Protein AF-A0A4P9VPB6-F1 (afdb_monomer_lite)

Secondary structure (DSSP, 8-state):
--HHHHHHHHHHHH--S-EEEEHHHHHHHHHTT-EEEE-TTS-HHHHHHHHHTT-HHHHHHHHHTTSEEEPPHHHHHHHHHTT-EEEEEEETTEEEEEE--GGGG-SS-------SS----TTTGGGTTT--

Sequence (132 aa):
MADSEHQTLLKAKLNLETSTIAWKDLQPFFAAGQVIAVNENLDLIDVAAQIAQDNKKQIEAWMTENKIAKVTDQQATNWYEQDSSLWAVVIRPWILVQEKNNHLRLKKYTVIHYTRLWPFSLSRYAQIMNRI

Foldseek 3Di:
DVVVVVVVVVVVVPQQPFDWDFLVVCVVCLVVQQEKEAEPVDDPVVVLVCVLVVVVVVVVVCVVVVRMGGQDPVNSVVSVVVRFIWGWGCDPPHIYTYGPPPCVVPVDDPPPPPDDDDDDDPPPVVVPVPPD

Structure (mmCIF, N/CA/C/O backbone):
data_AF-A0A4P9VPB6-F1
#
_entry.id   AF-A0A4P9VPB6-F1
#
loop_
_atom_site.group_PDB
_atom_site.id
_atom_site.type_symbol
_atom_site.label_atom_id
_atom_site.label_alt_id
_atom_site.label_comp_id
_atom_site.label_asym_id
_atom_site.label_entity_id
_atom_site.label_seq_id
_atom_site.pdbx_PDB_ins_code
_atom_site.Cartn_x
_atom_site.Cartn_y
_atom_site.Cartn_z
_atom_site.occupancy
_atom_site.B_iso_or_equiv
_atom_site.auth_seq_id
_atom_site.auth_comp_id
_atom_site.auth_asym_id
_atom_site.auth_atom_id
_atom_site.pdbx_PDB_model_num
ATOM 1 N N . MET A 1 1 ? 0.971 -35.199 7.368 1.00 52.56 1 MET A N 1
ATOM 2 C CA . MET A 1 1 ? 1.172 -33.812 7.851 1.00 52.56 1 MET A CA 1
ATOM 3 C C . MET A 1 1 ? 2.003 -32.940 6.905 1.00 52.56 1 MET A C 1
ATOM 5 O O . MET A 1 1 ? 1.864 -31.734 7.002 1.00 52.56 1 MET A O 1
ATOM 9 N N . ALA A 1 2 ? 2.796 -33.494 5.975 1.00 53.53 2 ALA A N 1
ATOM 10 C CA . ALA A 1 2 ? 3.620 -32.705 5.042 1.00 53.53 2 ALA A CA 1
ATOM 11 C C . ALA A 1 2 ? 2.858 -32.108 3.831 1.00 53.53 2 ALA A C 1
ATOM 13 O O . ALA A 1 2 ? 3.280 -31.095 3.279 1.00 53.53 2 ALA A O 1
ATOM 14 N N . ASP A 1 3 ? 1.709 -32.673 3.438 1.00 50.53 3 ASP A N 1
ATOM 15 C CA . ASP A 1 3 ? 0.950 -32.187 2.268 1.00 50.53 3 ASP A CA 1
ATOM 16 C C . ASP A 1 3 ? 0.276 -30.818 2.485 1.00 50.53 3 ASP A C 1
ATOM 18 O O . ASP A 1 3 ? 0.072 -30.060 1.533 1.00 50.53 3 ASP A O 1
ATOM 22 N N . SER A 1 4 ? -0.022 -30.453 3.737 1.00 54.59 4 SER A N 1
ATOM 23 C CA . SER A 1 4 ? -0.662 -29.180 4.099 1.00 54.59 4 SER A CA 1
ATOM 24 C C . SER A 1 4 ? 0.276 -27.980 3.919 1.00 54.59 4 SER A C 1
ATOM 26 O O . SER A 1 4 ? -0.155 -26.907 3.492 1.00 54.59 4 SER A O 1
ATOM 28 N N . GLU A 1 5 ? 1.568 -28.149 4.211 1.00 55.03 5 GLU A N 1
ATOM 29 C CA . GLU A 1 5 ? 2.571 -27.086 4.069 1.00 55.03 5 GLU A CA 1
ATOM 30 C C . GLU A 1 5 ? 2.838 -26.775 2.599 1.00 55.03 5 GLU A C 1
ATOM 32 O O . GLU A 1 5 ? 2.889 -25.607 2.223 1.00 55.03 5 GLU A O 1
ATOM 37 N N . HIS A 1 6 ? 2.904 -27.800 1.744 1.00 52.62 6 HIS A N 1
ATOM 38 C CA . HIS A 1 6 ? 3.116 -27.611 0.312 1.00 52.62 6 HIS A CA 1
ATOM 39 C C . HIS A 1 6 ? 1.890 -26.980 -0.368 1.00 52.62 6 HIS A C 1
ATOM 41 O O . HIS A 1 6 ? 2.049 -26.091 -1.202 1.00 52.62 6 HIS A O 1
ATOM 47 N N . GLN A 1 7 ? 0.665 -27.337 0.047 1.00 49.78 7 GLN A N 1
ATOM 48 C CA . GLN A 1 7 ? -0.558 -26.652 -0.402 1.00 49.78 7 GLN A CA 1
ATOM 49 C C . GLN A 1 7 ? -0.631 -25.194 0.077 1.00 49.78 7 GLN A C 1
ATOM 51 O O . GLN A 1 7 ? -1.108 -24.339 -0.667 1.00 49.78 7 GLN A O 1
ATOM 56 N N . THR A 1 8 ? -0.125 -24.883 1.274 1.00 53.62 8 THR A N 1
ATOM 57 C CA . THR A 1 8 ? -0.034 -23.501 1.785 1.00 53.62 8 THR A CA 1
ATOM 58 C C . THR A 1 8 ? 1.012 -22.696 1.013 1.00 53.62 8 THR A C 1
ATOM 60 O O . THR A 1 8 ? 0.756 -21.559 0.626 1.00 53.62 8 THR A O 1
ATOM 63 N N . LEU A 1 9 ? 2.153 -23.310 0.691 1.00 52.06 9 LEU A N 1
ATOM 64 C CA . LEU A 1 9 ? 3.207 -22.730 -0.144 1.00 52.06 9 LEU A CA 1
ATOM 65 C C . LEU A 1 9 ? 2.743 -22.483 -1.585 1.00 52.06 9 LEU A C 1
ATOM 67 O O . LEU A 1 9 ? 3.106 -21.467 -2.174 1.00 52.06 9 LEU A O 1
ATOM 71 N N . LEU A 1 10 ? 1.915 -23.374 -2.141 1.00 49.16 10 LEU A N 1
ATOM 72 C CA . LEU A 1 10 ? 1.339 -23.230 -3.479 1.00 49.16 10 LEU A CA 1
ATOM 73 C C . LEU A 1 10 ? 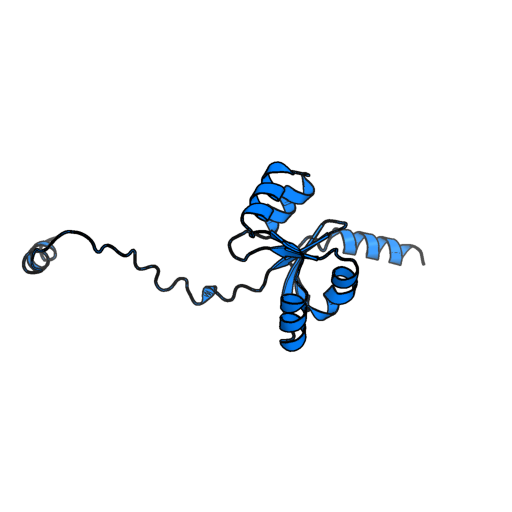0.214 -22.186 -3.510 1.00 49.16 10 LEU A C 1
ATOM 75 O O . LEU A 1 10 ? 0.183 -21.364 -4.421 1.00 49.16 10 LEU A O 1
ATOM 79 N N . LYS A 1 11 ? -0.646 -22.133 -2.482 1.00 46.88 11 LYS A N 1
ATOM 80 C CA . LYS A 1 11 ? -1.622 -21.041 -2.295 1.00 46.88 11 LYS A CA 1
ATOM 81 C C . LYS A 1 11 ? -0.926 -19.686 -2.121 1.00 46.88 11 LYS A C 1
ATOM 83 O O . LYS A 1 11 ? -1.335 -18.705 -2.732 1.00 46.88 11 LYS A O 1
ATOM 88 N N . ALA A 1 12 ? 0.196 -19.645 -1.403 1.00 48.47 12 ALA A N 1
ATOM 89 C CA . ALA A 1 12 ? 1.057 -18.465 -1.293 1.00 48.47 12 ALA A CA 1
ATOM 90 C C . ALA A 1 12 ? 1.793 -18.107 -2.602 1.00 48.47 12 ALA A C 1
ATOM 92 O O . ALA A 1 12 ? 2.336 -17.009 -2.715 1.00 48.47 12 ALA A O 1
ATOM 93 N N . LYS A 1 13 ? 1.834 -19.021 -3.582 1.00 43.03 13 LYS A N 1
ATOM 94 C CA . LYS A 1 13 ? 2.369 -18.798 -4.935 1.00 43.03 13 LYS A CA 1
ATOM 95 C C . LYS A 1 13 ? 1.288 -18.336 -5.926 1.00 43.03 13 LYS A C 1
ATOM 97 O O . LYS A 1 13 ? 1.640 -17.771 -6.953 1.00 43.03 13 LYS A O 1
ATOM 102 N N . LEU A 1 14 ? 0.008 -18.576 -5.616 1.00 42.94 14 LEU A N 1
ATOM 103 C CA . LEU A 1 14 ? -1.156 -18.312 -6.475 1.00 42.94 14 LEU A CA 1
ATOM 104 C C . LEU A 1 14 ? -1.933 -17.034 -6.116 1.00 42.94 14 LEU A C 1
ATOM 106 O O . LEU A 1 14 ? -2.620 -16.503 -6.977 1.00 42.94 14 LEU A O 1
ATOM 110 N N . ASN A 1 15 ? -1.768 -16.461 -4.919 1.00 50.00 15 ASN A N 1
ATOM 111 C CA . ASN A 1 15 ? -2.355 -15.152 -4.573 1.00 50.00 15 ASN A CA 1
ATOM 112 C C . ASN A 1 15 ? -1.557 -13.963 -5.161 1.00 50.00 15 ASN A C 1
ATOM 114 O O . ASN A 1 15 ? -1.336 -12.951 -4.500 1.00 50.00 15 ASN A O 1
ATOM 118 N N . LEU A 1 16 ? -1.105 -14.115 -6.408 1.00 47.59 16 LEU A N 1
ATOM 119 C CA . LEU A 1 16 ? -0.575 -13.054 -7.271 1.00 47.59 16 LEU A CA 1
ATOM 120 C C . LEU A 1 16 ? -1.674 -12.434 -8.148 1.00 47.59 16 LEU A C 1
ATOM 122 O O . LEU A 1 16 ? -1.385 -11.720 -9.103 1.00 47.59 16 LEU A O 1
ATOM 126 N N . GLU A 1 17 ? -2.936 -12.689 -7.824 1.00 49.69 17 GLU A N 1
ATOM 127 C CA . GLU A 1 17 ? -4.073 -12.047 -8.465 1.00 49.69 17 GLU A CA 1
ATOM 128 C C . GLU A 1 17 ? -4.537 -10.918 -7.551 1.00 49.69 17 GLU A C 1
ATOM 130 O O . GLU A 1 17 ? -4.826 -11.146 -6.377 1.00 49.69 17 GLU A O 1
ATOM 135 N N . THR A 1 18 ? -4.536 -9.694 -8.076 1.00 58.41 18 THR A N 1
ATOM 136 C CA . THR A 1 18 ? -5.075 -8.467 -7.475 1.00 58.41 18 THR A CA 1
ATOM 137 C C 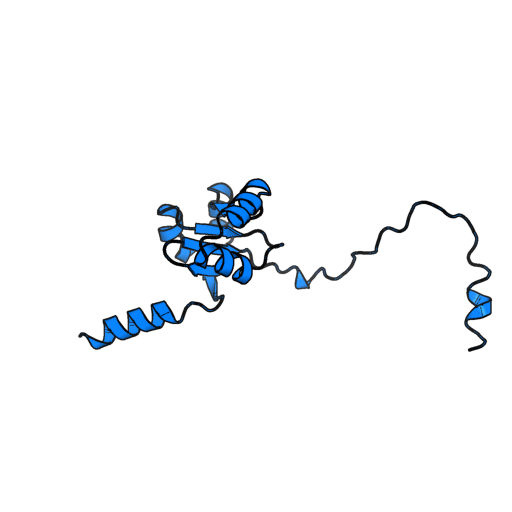. THR A 1 18 ? -6.370 -8.745 -6.718 1.00 58.41 18 THR A C 1
ATOM 139 O O . THR A 1 18 ? -7.461 -8.762 -7.283 1.00 58.41 18 THR A O 1
ATOM 142 N N . SER A 1 19 ? -6.249 -8.982 -5.416 1.00 69.81 19 SER A N 1
ATOM 143 C CA . SER A 1 19 ? -7.364 -9.395 -4.573 1.00 69.81 19 SER A CA 1
ATOM 144 C C . SER A 1 19 ? -7.760 -8.228 -3.689 1.00 69.81 19 SER A C 1
ATOM 146 O O . SER A 1 19 ? -6.909 -7.498 -3.178 1.00 69.81 19 SER A O 1
ATOM 148 N N . THR A 1 20 ? -9.063 -8.031 -3.502 1.00 79.88 20 THR A N 1
ATOM 149 C CA . THR A 1 20 ? -9.541 -7.122 -2.461 1.00 79.88 20 THR A CA 1
ATOM 150 C C . THR A 1 20 ? -9.311 -7.757 -1.097 1.00 79.88 20 THR A C 1
ATOM 152 O O . THR A 1 20 ? -9.728 -8.895 -0.887 1.00 79.88 20 THR A O 1
ATOM 155 N N . ILE A 1 21 ? -8.712 -7.021 -0.170 1.00 84.56 21 ILE A N 1
ATOM 156 C CA . ILE A 1 21 ? -8.498 -7.439 1.217 1.00 84.56 21 ILE A CA 1
ATOM 157 C C . ILE A 1 21 ? -9.004 -6.351 2.164 1.00 84.56 21 ILE A C 1
ATOM 159 O O . ILE A 1 21 ? -8.910 -5.157 1.863 1.00 84.56 21 ILE A O 1
ATOM 163 N N . ALA A 1 22 ? -9.574 -6.757 3.298 1.00 86.69 22 ALA A N 1
ATOM 164 C CA . ALA A 1 22 ? -9.967 -5.816 4.334 1.00 86.69 22 ALA A CA 1
ATOM 165 C C . ALA A 1 22 ? -8.714 -5.206 4.971 1.00 86.69 22 ALA A C 1
ATOM 167 O O . ALA A 1 22 ? -7.747 -5.910 5.262 1.00 86.69 22 ALA A O 1
ATOM 168 N N . TRP A 1 23 ? -8.736 -3.900 5.242 1.00 89.69 23 TRP A N 1
ATOM 169 C CA . TRP A 1 23 ? -7.611 -3.225 5.893 1.00 89.69 23 TRP A CA 1
ATOM 170 C C . TRP A 1 23 ? -7.225 -3.868 7.237 1.00 89.69 23 TRP A C 1
ATOM 172 O O . TRP A 1 23 ? -6.048 -3.943 7.583 1.00 89.69 23 TRP A O 1
ATOM 182 N N . LYS A 1 24 ? -8.205 -4.407 7.970 1.00 87.38 24 LYS A N 1
ATOM 183 C CA . LYS A 1 24 ? -7.989 -5.111 9.244 1.00 87.38 24 LYS A CA 1
ATOM 184 C C . LYS A 1 24 ? -7.031 -6.300 9.118 1.00 87.38 24 LYS A C 1
ATOM 186 O O . LYS A 1 24 ? -6.178 -6.481 9.981 1.00 87.38 24 LYS A O 1
ATOM 191 N N . ASP A 1 25 ? -7.096 -7.047 8.018 1.00 85.81 25 ASP A N 1
ATOM 192 C CA . ASP A 1 25 ? -6.220 -8.203 7.785 1.00 85.81 25 ASP A CA 1
ATOM 193 C C . ASP A 1 25 ? -4.781 -7.784 7.431 1.00 85.81 25 ASP A C 1
ATOM 195 O O . ASP A 1 25 ? -3.842 -8.575 7.541 1.00 85.81 25 ASP A O 1
ATOM 199 N N . LEU A 1 26 ? -4.588 -6.521 7.034 1.00 87.81 26 LEU A N 1
ATOM 200 C CA . LEU A 1 26 ? -3.287 -5.952 6.694 1.00 87.81 26 LEU A CA 1
ATOM 201 C C . LEU A 1 26 ? -2.539 -5.363 7.899 1.00 87.81 26 LEU A C 1
ATOM 203 O O . LEU A 1 26 ? -1.348 -5.066 7.779 1.00 87.81 26 LEU A O 1
ATOM 207 N N . GLN A 1 27 ? -3.181 -5.228 9.064 1.00 87.12 27 GLN A N 1
ATOM 208 C CA . GLN A 1 27 ? -2.576 -4.620 10.257 1.00 87.12 27 GLN A CA 1
ATOM 209 C C . GLN A 1 27 ? -1.236 -5.245 10.691 1.00 87.12 27 GLN A C 1
ATOM 211 O O . GLN A 1 27 ? -0.321 -4.478 10.997 1.00 87.12 27 GLN A O 1
ATOM 216 N N . PRO A 1 28 ? -1.044 -6.582 10.684 1.00 86.50 28 PRO A N 1
ATOM 217 C CA . PRO A 1 28 ? 0.244 -7.176 11.052 1.00 86.50 28 PRO A CA 1
ATOM 218 C C . PRO A 1 28 ? 1.378 -6.751 10.110 1.00 86.50 28 PRO A C 1
ATOM 220 O O . PRO A 1 28 ? 2.492 -6.470 10.548 1.00 86.50 28 PRO A O 1
ATOM 223 N N . PHE A 1 29 ? 1.083 -6.650 8.813 1.00 87.56 29 PHE A N 1
ATOM 224 C CA . PHE A 1 29 ? 2.045 -6.223 7.798 1.00 87.56 29 PHE A CA 1
ATOM 225 C C . PHE A 1 29 ? 2.314 -4.721 7.880 1.00 87.56 29 PHE A C 1
ATOM 227 O O . PHE A 1 29 ? 3.446 -4.278 7.678 1.00 87.56 29 PHE A O 1
ATOM 234 N N . PHE A 1 30 ? 1.288 -3.930 8.205 1.00 87.62 30 PHE A N 1
ATOM 235 C CA . PHE A 1 30 ? 1.434 -2.500 8.449 1.00 87.62 30 PHE A CA 1
ATOM 236 C C . PHE A 1 30 ? 2.337 -2.240 9.661 1.00 87.62 30 PHE A C 1
ATOM 238 O O . PHE A 1 30 ? 3.282 -1.464 9.549 1.00 87.62 30 PHE A O 1
ATOM 245 N N . ALA A 1 31 ? 2.136 -2.962 10.768 1.00 87.81 31 ALA A N 1
ATOM 246 C CA . ALA A 1 31 ? 2.993 -2.883 11.952 1.00 87.81 31 ALA A CA 1
ATOM 247 C C . ALA A 1 31 ? 4.449 -3.296 11.660 1.00 87.81 31 ALA A C 1
ATOM 249 O O . ALA A 1 31 ? 5.381 -2.736 12.233 1.00 87.81 31 ALA A O 1
ATOM 250 N N . ALA A 1 32 ? 4.659 -4.230 10.726 1.00 86.88 32 ALA A N 1
ATOM 251 C CA . ALA A 1 32 ? 5.984 -4.602 10.227 1.00 86.88 32 ALA A CA 1
ATOM 252 C C . ALA A 1 32 ? 6.588 -3.575 9.243 1.00 86.88 32 ALA A C 1
ATOM 254 O O . ALA A 1 32 ? 7.711 -3.754 8.772 1.00 86.88 32 ALA A O 1
ATOM 255 N N . GLY A 1 33 ? 5.853 -2.512 8.900 1.00 88.69 33 GLY A N 1
ATOM 256 C CA . GLY A 1 33 ? 6.269 -1.490 7.945 1.00 88.69 33 GLY A CA 1
ATOM 257 C C . GLY A 1 33 ? 6.343 -1.989 6.503 1.00 88.69 33 GLY A C 1
ATOM 258 O O . GLY A 1 33 ? 7.059 -1.383 5.714 1.00 88.69 33 GLY A O 1
ATOM 259 N N . GLN A 1 34 ? 5.642 -3.080 6.170 1.00 89.62 34 GLN A N 1
ATOM 260 C CA . GLN A 1 34 ? 5.705 -3.781 4.879 1.00 89.62 34 GLN A CA 1
ATOM 261 C C . GLN A 1 34 ? 4.612 -3.355 3.889 1.00 89.62 34 GLN A C 1
ATOM 263 O O . GLN A 1 34 ? 4.548 -3.890 2.782 1.00 89.62 34 GLN A O 1
ATOM 268 N N . VAL A 1 35 ? 3.751 -2.405 4.259 1.00 91.12 35 VAL A N 1
ATOM 269 C CA . VAL A 1 35 ? 2.618 -1.975 3.427 1.00 91.12 35 VAL A CA 1
ATOM 270 C C . VAL A 1 35 ? 2.923 -0.647 2.740 1.00 91.12 35 VAL A C 1
ATOM 272 O O . VAL A 1 35 ? 3.261 0.347 3.388 1.00 91.12 35 VAL A O 1
ATOM 275 N N . ILE A 1 36 ? 2.783 -0.632 1.418 1.00 91.94 36 ILE A N 1
ATOM 276 C CA . ILE A 1 36 ? 3.017 0.530 0.559 1.00 91.94 36 ILE A CA 1
ATOM 277 C C . ILE A 1 36 ? 1.692 0.919 -0.091 1.00 91.94 36 ILE A C 1
ATOM 279 O O . ILE A 1 36 ? 1.073 0.109 -0.776 1.00 91.94 36 ILE A O 1
ATOM 283 N N . ALA A 1 37 ? 1.277 2.165 0.102 1.00 92.44 37 ALA A N 1
ATOM 284 C CA . ALA A 1 37 ? 0.156 2.758 -0.604 1.00 92.44 37 ALA A CA 1
ATOM 285 C C . ALA A 1 37 ? 0.586 3.186 -2.012 1.00 92.44 37 ALA A C 1
ATOM 287 O O . ALA A 1 37 ? 1.572 3.910 -2.188 1.00 92.44 37 ALA A O 1
ATOM 288 N N . VAL A 1 38 ? -0.185 2.764 -3.007 1.00 91.31 38 VAL A N 1
ATOM 289 C CA . VAL A 1 38 ? -0.059 3.177 -4.401 1.00 91.31 38 VAL A CA 1
ATOM 290 C C . VAL A 1 38 ? -1.190 4.145 -4.721 1.00 91.31 38 VAL A C 1
ATOM 292 O O . VAL A 1 38 ? -2.354 3.903 -4.400 1.00 91.31 38 VAL A O 1
ATOM 295 N N . ASN A 1 39 ? -0.835 5.273 -5.330 1.00 89.56 39 ASN A N 1
ATOM 296 C CA . ASN A 1 39 ? -1.790 6.281 -5.756 1.00 89.56 39 ASN A CA 1
ATOM 297 C C . ASN A 1 39 ? -2.732 5.715 -6.823 1.00 89.56 39 ASN A C 1
ATOM 299 O O . ASN A 1 39 ? -2.319 4.951 -7.691 1.00 89.56 39 ASN A O 1
ATOM 303 N N . GLU A 1 40 ? -3.986 6.160 -6.804 1.00 86.00 40 GLU A N 1
ATOM 304 C CA . GLU A 1 40 ? -5.010 5.670 -7.722 1.00 86.00 40 GLU A CA 1
ATOM 305 C C . GLU A 1 40 ? -4.713 5.887 -9.216 1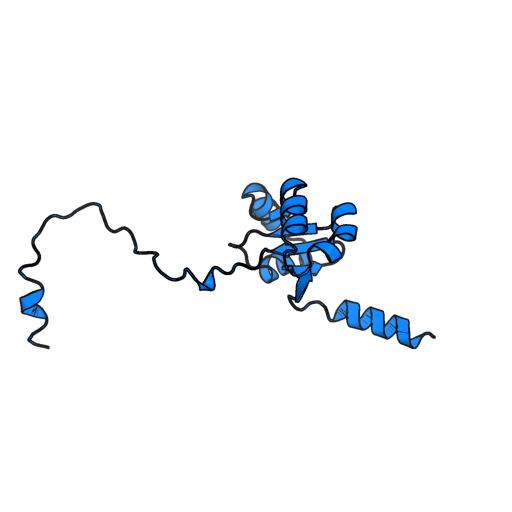.00 86.00 40 GLU A C 1
ATOM 307 O O . GLU A 1 40 ? -5.268 5.189 -10.061 1.00 86.00 40 GLU A O 1
ATOM 312 N N . ASN A 1 41 ? -3.847 6.853 -9.538 1.00 85.44 41 ASN A N 1
ATOM 313 C CA . ASN A 1 41 ? -3.449 7.179 -10.905 1.00 85.44 41 ASN A CA 1
ATOM 314 C C . ASN A 1 41 ? -2.380 6.228 -11.465 1.00 85.44 41 ASN A C 1
ATOM 316 O O . ASN A 1 41 ? -1.988 6.373 -12.623 1.00 85.44 41 ASN A O 1
ATOM 320 N N . LEU A 1 42 ? -1.869 5.305 -10.648 1.00 85.50 42 LEU A N 1
ATOM 321 C CA . LEU A 1 42 ? -0.961 4.250 -11.072 1.00 85.50 42 LEU A CA 1
ATOM 322 C C . LEU A 1 42 ? -1.682 2.904 -11.114 1.00 85.50 42 LEU A C 1
ATOM 324 O O . LEU A 1 42 ? -2.577 2.624 -10.315 1.00 85.50 42 LEU A O 1
ATOM 328 N N . ASP A 1 43 ? -1.254 2.067 -12.054 1.00 86.12 43 ASP A N 1
ATOM 329 C CA . ASP A 1 43 ? -1.679 0.678 -12.110 1.00 86.12 43 ASP A CA 1
ATOM 330 C C . ASP A 1 43 ? -0.887 -0.142 -11.079 1.00 86.12 43 ASP A C 1
ATOM 332 O O . ASP A 1 43 ? 0.349 -0.145 -11.068 1.00 86.12 43 ASP A O 1
ATOM 336 N N . LEU A 1 44 ? -1.611 -0.830 -10.193 1.00 84.19 44 LEU A N 1
ATOM 337 C CA . LEU A 1 44 ? -1.037 -1.650 -9.129 1.00 84.19 44 LEU A CA 1
ATOM 338 C C . LEU A 1 44 ? -0.125 -2.758 -9.673 1.00 84.19 44 LEU A C 1
ATOM 340 O O . LEU A 1 44 ? 0.889 -3.074 -9.051 1.00 84.19 44 LEU A O 1
ATOM 344 N N . ILE A 1 45 ? -0.469 -3.336 -10.828 1.00 83.56 45 ILE A N 1
ATOM 345 C CA . ILE A 1 45 ? 0.300 -4.393 -11.491 1.00 83.56 45 ILE A CA 1
ATOM 346 C C . ILE A 1 45 ? 1.579 -3.824 -12.101 1.00 83.56 45 ILE A C 1
ATOM 348 O O . ILE A 1 45 ? 2.638 -4.439 -11.971 1.00 83.56 45 ILE A O 1
ATOM 352 N N . ASP A 1 46 ? 1.519 -2.641 -12.714 1.00 86.12 46 ASP A N 1
ATOM 353 C CA . ASP A 1 46 ? 2.712 -2.002 -13.279 1.00 86.12 46 ASP A CA 1
ATOM 354 C C . ASP A 1 46 ? 3.713 -1.650 -12.180 1.00 86.12 46 ASP A C 1
ATOM 356 O O . ASP A 1 46 ? 4.904 -1.956 -12.292 1.00 86.12 46 ASP A O 1
ATOM 360 N N . VAL A 1 47 ? 3.237 -1.064 -11.078 1.00 88.00 47 VAL A N 1
ATOM 361 C CA . VAL A 1 47 ? 4.083 -0.785 -9.910 1.00 88.00 47 VAL A CA 1
ATOM 362 C C . VAL A 1 47 ? 4.661 -2.084 -9.357 1.00 88.00 47 VAL A C 1
ATOM 364 O O . VAL A 1 47 ? 5.860 -2.154 -9.074 1.00 88.00 47 VAL A O 1
ATOM 367 N N . ALA A 1 48 ? 3.843 -3.135 -9.271 1.00 86.12 48 ALA A N 1
ATOM 368 C CA . ALA A 1 48 ? 4.291 -4.439 -8.819 1.00 86.12 48 ALA A CA 1
ATOM 369 C C . ALA A 1 48 ? 5.417 -5.013 -9.687 1.00 86.12 48 ALA A C 1
ATOM 371 O O . ALA A 1 48 ? 6.438 -5.471 -9.170 1.00 86.12 48 ALA A O 1
ATOM 372 N N . ALA A 1 49 ? 5.263 -4.940 -11.007 1.00 86.06 49 ALA A N 1
ATOM 373 C CA . ALA A 1 49 ? 6.250 -5.420 -11.959 1.00 86.06 49 ALA A CA 1
ATOM 374 C C . ALA A 1 49 ? 7.575 -4.652 -11.847 1.00 86.06 49 ALA A C 1
ATOM 376 O O . ALA A 1 49 ? 8.637 -5.272 -11.900 1.00 86.06 49 ALA A O 1
ATOM 377 N N . GLN A 1 50 ? 7.532 -3.328 -11.662 1.00 88.00 50 GLN A N 1
ATOM 378 C CA . GLN A 1 50 ? 8.741 -2.510 -11.503 1.00 88.00 50 GLN A CA 1
ATOM 379 C C . GLN A 1 50 ? 9.469 -2.785 -10.181 1.00 88.00 50 GLN A C 1
ATOM 381 O O . GLN A 1 50 ? 10.699 -2.826 -10.163 1.00 88.00 50 GLN A O 1
ATOM 386 N N . ILE A 1 51 ? 8.731 -3.023 -9.090 1.00 85.12 51 ILE A N 1
ATOM 387 C CA . ILE A 1 51 ? 9.313 -3.425 -7.800 1.00 85.12 51 ILE A CA 1
ATOM 388 C C . ILE A 1 51 ? 9.932 -4.820 -7.894 1.00 85.12 51 ILE A C 1
ATOM 390 O O . ILE A 1 51 ? 11.056 -5.021 -7.440 1.00 85.12 51 ILE A O 1
ATOM 394 N N . ALA A 1 52 ? 9.248 -5.773 -8.531 1.00 83.50 52 ALA A N 1
ATOM 395 C CA . ALA A 1 52 ? 9.769 -7.124 -8.733 1.00 83.50 52 ALA A CA 1
ATOM 396 C C . ALA A 1 52 ? 11.046 -7.153 -9.597 1.00 83.50 52 ALA A C 1
ATOM 398 O O . ALA A 1 52 ? 11.879 -8.040 -9.430 1.00 83.50 52 ALA A O 1
ATOM 399 N N . GLN A 1 53 ? 11.209 -6.180 -10.498 1.00 86.06 53 GLN A N 1
ATOM 400 C CA . GLN A 1 53 ? 12.399 -6.005 -11.337 1.00 86.06 53 GLN A CA 1
ATOM 401 C C . GLN A 1 53 ? 13.516 -5.179 -10.670 1.00 86.06 53 GLN A C 1
ATOM 403 O O . GLN A 1 53 ? 14.538 -4.939 -11.307 1.00 86.06 53 GLN A O 1
ATOM 408 N N . ASP A 1 54 ? 13.341 -4.730 -9.419 1.00 84.38 54 ASP A N 1
ATOM 409 C CA . ASP A 1 54 ? 14.267 -3.831 -8.707 1.00 84.38 54 ASP A CA 1
ATOM 410 C C . ASP A 1 54 ? 14.611 -2.558 -9.514 1.00 84.38 54 ASP A C 1
ATOM 412 O O . ASP A 1 54 ? 15.747 -2.074 -9.523 1.00 84.38 54 ASP A O 1
ATOM 416 N N . ASN A 1 55 ? 13.629 -1.989 -10.230 1.00 88.94 55 ASN A N 1
ATOM 417 C CA . ASN A 1 55 ? 13.829 -0.763 -11.005 1.00 88.94 55 ASN A CA 1
ATOM 418 C C . ASN A 1 55 ? 13.844 0.479 -10.099 1.00 88.94 55 ASN A C 1
ATOM 420 O O . ASN A 1 55 ? 12.903 1.276 -10.063 1.00 88.94 55 ASN A O 1
ATOM 424 N N . LYS A 1 56 ? 14.952 0.659 -9.374 1.00 88.06 56 LYS A N 1
ATOM 425 C CA . LYS A 1 56 ? 15.132 1.729 -8.381 1.00 88.06 56 LYS A CA 1
ATOM 426 C C . LYS A 1 56 ? 14.873 3.121 -8.938 1.00 88.06 56 LYS A C 1
ATOM 428 O O . LYS A 1 56 ? 14.224 3.912 -8.270 1.00 88.06 56 LYS A O 1
ATOM 433 N N . LYS A 1 57 ? 15.290 3.398 -10.178 1.00 90.94 57 LYS A N 1
ATOM 434 C CA . LYS A 1 57 ? 15.081 4.710 -10.815 1.00 90.94 57 LYS A CA 1
ATOM 435 C C . LYS A 1 57 ? 13.600 5.072 -10.902 1.00 90.94 57 LYS A C 1
ATOM 437 O O . LYS A 1 57 ? 13.218 6.189 -10.570 1.00 90.94 57 LYS A O 1
ATOM 442 N N . GLN A 1 58 ? 12.772 4.124 -11.337 1.00 89.38 58 GLN A N 1
ATOM 443 C CA . GLN A 1 58 ? 11.335 4.347 -11.474 1.00 89.38 58 GLN A CA 1
ATOM 444 C C . GLN A 1 58 ? 10.647 4.436 -10.107 1.00 89.38 58 GLN A C 1
ATOM 446 O O . GLN A 1 58 ? 9.784 5.287 -9.900 1.00 89.38 58 GLN A O 1
ATOM 451 N N . ILE A 1 59 ? 11.065 3.595 -9.158 1.00 88.00 59 ILE A N 1
ATOM 452 C CA . ILE A 1 59 ? 10.546 3.593 -7.785 1.00 88.00 59 ILE A CA 1
ATOM 453 C C . ILE A 1 59 ? 10.869 4.927 -7.090 1.00 88.00 59 ILE A C 1
ATOM 455 O O . ILE A 1 59 ? 9.988 5.537 -6.493 1.00 88.00 59 ILE A O 1
ATOM 459 N N . GLU A 1 60 ? 12.100 5.428 -7.214 1.00 89.69 60 GLU A N 1
ATOM 460 C CA . GLU A 1 60 ? 12.528 6.726 -6.674 1.00 89.69 60 GLU A CA 1
ATOM 461 C C . GLU A 1 60 ? 11.764 7.898 -7.296 1.00 89.69 60 GLU A C 1
ATOM 463 O O . GLU A 1 60 ? 11.345 8.806 -6.572 1.00 89.69 60 GLU A O 1
ATOM 468 N N . ALA A 1 61 ? 11.524 7.864 -8.610 1.00 92.44 61 ALA A N 1
ATOM 469 C CA . ALA A 1 61 ? 10.704 8.866 -9.283 1.00 92.44 61 ALA A CA 1
ATOM 470 C C . ALA A 1 61 ? 9.278 8.884 -8.711 1.00 92.44 61 ALA A C 1
ATOM 472 O O . ALA A 1 61 ? 8.780 9.936 -8.313 1.00 92.44 61 ALA A O 1
ATOM 473 N N . TRP A 1 62 ? 8.643 7.718 -8.565 1.00 92.56 62 TRP A N 1
ATOM 474 C CA . TRP A 1 62 ? 7.302 7.627 -7.987 1.00 92.56 62 TRP A CA 1
ATOM 475 C C . TRP A 1 62 ? 7.236 8.029 -6.514 1.00 92.56 62 TRP A C 1
ATOM 477 O O . TRP A 1 62 ? 6.241 8.628 -6.109 1.00 92.56 62 TRP A O 1
ATOM 487 N N . MET A 1 63 ? 8.270 7.748 -5.720 1.00 89.50 63 MET A N 1
ATOM 488 C CA . MET A 1 63 ? 8.351 8.238 -4.340 1.00 89.50 63 MET A CA 1
ATOM 489 C C . MET A 1 63 ? 8.473 9.765 -4.297 1.00 89.50 63 MET A C 1
ATOM 491 O O . MET A 1 63 ? 7.771 10.414 -3.527 1.00 89.50 63 MET A O 1
ATOM 495 N N . THR A 1 64 ? 9.307 10.351 -5.161 1.00 90.12 64 THR A N 1
ATOM 496 C CA . THR A 1 64 ? 9.497 11.811 -5.248 1.00 90.12 64 THR A CA 1
ATOM 497 C C . THR A 1 64 ? 8.222 12.523 -5.706 1.00 90.12 64 THR A C 1
ATOM 499 O O . THR A 1 64 ? 7.883 13.597 -5.216 1.00 90.12 64 THR A O 1
ATOM 502 N N . GLU A 1 65 ? 7.475 11.899 -6.615 1.00 90.75 65 GLU A N 1
ATOM 503 C CA . GLU A 1 65 ? 6.179 12.380 -7.098 1.00 90.75 65 GLU A CA 1
ATOM 504 C C . GLU A 1 65 ? 5.019 12.096 -6.123 1.00 90.75 65 GLU A C 1
ATOM 506 O O . GLU A 1 65 ? 3.875 12.421 -6.436 1.00 90.75 65 GLU A O 1
ATOM 511 N N . ASN A 1 66 ? 5.279 11.495 -4.953 1.00 88.50 66 ASN A N 1
ATOM 512 C CA . ASN A 1 66 ? 4.266 11.048 -3.984 1.00 88.50 66 ASN A CA 1
ATOM 513 C C . ASN A 1 66 ? 3.207 10.099 -4.583 1.00 88.50 66 ASN A C 1
ATOM 515 O O . ASN A 1 66 ? 2.065 10.037 -4.122 1.00 88.50 66 ASN A O 1
ATOM 519 N N . LYS A 1 67 ? 3.573 9.350 -5.627 1.00 88.81 67 LYS A N 1
ATOM 520 C CA . LYS A 1 67 ? 2.704 8.356 -6.268 1.00 88.81 67 LYS A CA 1
ATOM 521 C C . LYS A 1 67 ? 2.755 6.995 -5.585 1.00 88.81 67 LYS A C 1
ATOM 523 O O . LYS A 1 67 ? 1.786 6.248 -5.661 1.00 88.81 67 LYS A O 1
ATOM 528 N N . ILE A 1 68 ? 3.862 6.674 -4.925 1.00 91.25 68 ILE A N 1
ATOM 529 C CA . ILE A 1 68 ? 3.960 5.529 -4.019 1.00 91.25 68 ILE A CA 1
ATOM 530 C C . ILE A 1 68 ? 4.566 6.010 -2.707 1.00 91.25 68 ILE A C 1
ATOM 532 O O . ILE A 1 68 ? 5.524 6.782 -2.705 1.00 91.25 68 ILE A O 1
ATOM 536 N N . ALA A 1 69 ? 4.009 5.570 -1.588 1.00 90.88 69 ALA A N 1
ATOM 537 C CA . ALA A 1 69 ? 4.500 5.930 -0.267 1.00 90.88 69 ALA A CA 1
ATOM 538 C C . ALA A 1 69 ? 4.175 4.826 0.736 1.00 90.88 69 ALA A C 1
ATOM 540 O O . ALA A 1 69 ? 3.292 4.000 0.512 1.00 90.88 69 ALA A O 1
ATOM 541 N N . LYS A 1 70 ? 4.867 4.812 1.875 1.00 90.38 70 LYS A N 1
ATOM 542 C CA . LYS A 1 70 ? 4.419 3.992 3.005 1.00 90.38 70 LYS A CA 1
ATOM 543 C C . LYS A 1 70 ? 3.061 4.497 3.483 1.00 90.38 70 LYS A C 1
ATOM 545 O O . LYS A 1 70 ? 2.812 5.702 3.459 1.00 90.38 70 LYS A O 1
ATOM 550 N N . VAL A 1 71 ? 2.208 3.579 3.927 1.00 89.81 71 VAL A N 1
ATOM 551 C CA . VAL A 1 71 ? 0.938 3.961 4.552 1.00 89.81 71 VAL A CA 1
ATOM 552 C C . VAL A 1 71 ? 1.239 4.815 5.782 1.00 89.81 71 VAL A C 1
ATOM 554 O O . VAL A 1 71 ? 2.083 4.456 6.600 1.00 89.81 71 VAL A O 1
ATOM 557 N N . THR A 1 72 ? 0.576 5.960 5.892 1.00 88.94 72 THR A N 1
ATOM 558 C CA . THR A 1 72 ? 0.697 6.843 7.060 1.00 88.94 72 THR A CA 1
ATOM 559 C C . THR A 1 72 ? -0.247 6.398 8.175 1.00 88.94 72 THR A C 1
ATOM 561 O O . THR A 1 72 ? -1.297 5.818 7.899 1.00 88.94 72 THR A O 1
ATOM 564 N N . ASP A 1 73 ? 0.065 6.732 9.430 1.00 88.50 73 ASP A N 1
ATOM 565 C CA . ASP A 1 73 ? -0.811 6.422 10.574 1.00 88.50 73 ASP A CA 1
ATOM 566 C C . ASP A 1 73 ? -2.220 7.010 10.405 1.00 88.50 73 ASP A C 1
ATOM 568 O O . ASP A 1 73 ? -3.216 6.381 10.766 1.00 88.50 73 ASP A O 1
ATOM 572 N N . GLN A 1 74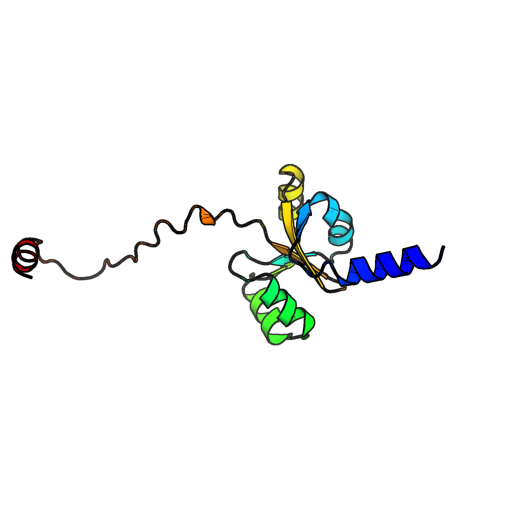 ? -2.322 8.191 9.785 1.00 89.31 74 GLN A N 1
ATOM 573 C CA . GLN A 1 74 ? -3.608 8.816 9.489 1.00 89.31 74 GLN A CA 1
ATOM 574 C C . GLN A 1 74 ? -4.410 8.008 8.461 1.00 89.31 74 GLN A C 1
ATOM 576 O O . GLN A 1 74 ? -5.596 7.766 8.671 1.00 89.31 74 GLN A O 1
ATOM 581 N N . GLN A 1 75 ? -3.784 7.565 7.364 1.00 87.62 75 GLN A N 1
ATOM 582 C CA . GLN A 1 75 ? -4.451 6.715 6.369 1.00 87.62 75 GLN A CA 1
ATOM 583 C C . GLN A 1 75 ? -4.861 5.370 6.973 1.00 87.62 75 GLN A C 1
ATOM 585 O O . GLN A 1 75 ? -5.992 4.932 6.781 1.00 87.62 75 GLN A O 1
ATOM 590 N N . ALA A 1 76 ? -3.973 4.757 7.757 1.00 88.38 76 ALA A N 1
ATOM 591 C CA . ALA A 1 76 ? -4.243 3.514 8.465 1.00 88.38 76 ALA A CA 1
ATOM 592 C C . ALA A 1 76 ? -5.445 3.633 9.414 1.00 88.38 76 ALA A C 1
ATOM 594 O O . ALA A 1 76 ? -6.295 2.743 9.448 1.00 88.38 76 ALA A O 1
ATOM 595 N N . THR A 1 77 ? -5.532 4.736 10.160 1.00 88.31 77 THR A N 1
ATOM 596 C CA . THR A 1 77 ? -6.656 5.013 11.064 1.00 88.31 77 THR A CA 1
ATOM 597 C C . THR A 1 77 ? -7.949 5.194 10.276 1.00 88.31 77 THR A C 1
ATOM 599 O O . THR A 1 77 ? -8.938 4.526 10.569 1.00 88.31 77 THR A O 1
ATOM 602 N N . ASN A 1 78 ? -7.925 6.004 9.214 1.00 89.81 78 ASN A N 1
ATOM 603 C CA . ASN A 1 78 ? -9.100 6.243 8.376 1.00 89.81 78 ASN A CA 1
ATOM 604 C C . ASN A 1 78 ? -9.650 4.936 7.779 1.00 89.81 78 ASN A C 1
ATOM 606 O O . ASN A 1 78 ? -10.849 4.677 7.853 1.00 89.81 78 ASN A O 1
ATOM 610 N N . TRP A 1 79 ? -8.784 4.083 7.224 1.00 90.00 79 TRP A N 1
ATOM 611 C CA . TRP A 1 79 ? -9.196 2.795 6.656 1.00 90.00 79 TRP A CA 1
ATOM 612 C C . TRP A 1 79 ? -9.711 1.812 7.701 1.00 90.00 79 TRP A C 1
ATOM 614 O O . TRP A 1 79 ? -10.579 0.994 7.399 1.00 90.00 79 TRP A O 1
ATOM 624 N N . TYR A 1 80 ? -9.196 1.890 8.927 1.00 88.50 80 TYR A N 1
ATOM 625 C CA . TYR A 1 80 ? -9.664 1.068 10.033 1.00 88.50 80 TYR A CA 1
ATOM 626 C C . TYR A 1 80 ? -11.063 1.480 10.498 1.00 88.50 80 TYR A C 1
ATOM 628 O O . TYR A 1 80 ? -11.935 0.623 10.634 1.00 88.50 80 TYR A O 1
ATOM 636 N N . GLU A 1 81 ? -11.296 2.780 10.687 1.00 89.50 81 GLU A N 1
ATOM 637 C CA . GLU A 1 81 ? -12.598 3.322 11.096 1.00 89.50 81 GLU A CA 1
ATOM 638 C C . GLU A 1 81 ? -13.686 3.094 10.040 1.00 89.50 81 GLU A C 1
ATOM 640 O O . GLU A 1 81 ? -14.842 2.848 10.380 1.00 89.50 81 GLU A O 1
ATOM 645 N N . GLN A 1 82 ? -13.315 3.140 8.759 1.00 88.44 82 GLN A N 1
ATOM 646 C CA . GLN A 1 82 ? -14.231 2.957 7.630 1.00 88.44 82 GLN A CA 1
ATOM 647 C C . GLN A 1 82 ? -14.459 1.490 7.238 1.00 88.44 82 GLN A C 1
ATOM 649 O O . GLN A 1 82 ? -15.260 1.225 6.343 1.00 88.44 82 GLN A O 1
ATOM 654 N N . ASP A 1 83 ? -13.764 0.546 7.880 1.00 84.81 83 ASP A N 1
ATOM 655 C CA . ASP A 1 83 ? -13.744 -0.871 7.495 1.00 84.81 83 ASP A CA 1
ATOM 656 C C . ASP A 1 83 ? -13.441 -1.074 5.995 1.00 84.81 83 ASP A C 1
ATOM 658 O O . ASP A 1 83 ? -14.088 -1.845 5.280 1.00 84.81 83 ASP A O 1
ATOM 662 N N . SER A 1 84 ? -12.467 -0.308 5.494 1.00 86.81 84 SER A N 1
ATOM 663 C CA . SER A 1 84 ? -12.193 -0.196 4.065 1.00 86.81 84 SER A CA 1
ATOM 664 C C . SER A 1 84 ? -11.617 -1.487 3.484 1.00 86.81 84 SER A C 1
ATOM 666 O O . SER A 1 84 ? -10.710 -2.111 4.040 1.00 86.81 84 SER A O 1
ATOM 668 N N . SER A 1 85 ? -12.118 -1.860 2.305 1.00 88.00 85 SER A N 1
ATOM 669 C CA . SER A 1 85 ? -11.548 -2.923 1.473 1.00 88.00 85 SER A CA 1
ATOM 670 C C . SER A 1 85 ? -10.666 -2.317 0.385 1.00 88.00 85 SER A C 1
ATOM 672 O O . SER A 1 85 ? -11.128 -1.495 -0.410 1.00 88.00 85 SER A O 1
ATOM 674 N N . LEU A 1 86 ? -9.407 -2.743 0.334 1.00 89.19 86 LEU A N 1
ATOM 675 C CA . LEU A 1 86 ? -8.389 -2.227 -0.581 1.00 89.19 86 LEU A CA 1
ATOM 676 C C . LEU A 1 86 ? -8.021 -3.288 -1.613 1.00 89.19 86 LEU A C 1
ATOM 678 O O . LEU A 1 86 ? -8.080 -4.482 -1.325 1.00 89.19 86 LEU A O 1
ATOM 682 N N . TRP A 1 87 ? -7.608 -2.869 -2.805 1.00 90.12 87 TRP A N 1
ATOM 683 C CA . TRP A 1 87 ? -6.878 -3.757 -3.706 1.00 90.12 87 TRP A CA 1
ATOM 684 C C . TRP A 1 87 ? -5.483 -3.984 -3.160 1.00 90.12 87 TRP A C 1
ATOM 686 O O . TRP A 1 87 ? -4.825 -3.023 -2.771 1.00 90.12 87 TRP A O 1
ATOM 696 N N . ALA A 1 88 ? -5.040 -5.239 -3.142 1.00 88.62 88 ALA A N 1
ATOM 697 C CA . ALA A 1 88 ? -3.707 -5.592 -2.694 1.00 88.62 88 ALA A CA 1
ATOM 698 C C . ALA A 1 88 ? -2.988 -6.512 -3.681 1.00 88.62 88 ALA A C 1
ATOM 700 O O . ALA A 1 88 ? -3.587 -7.406 -4.285 1.00 88.62 88 ALA A O 1
ATOM 701 N N . VAL A 1 89 ? -1.678 -6.299 -3.802 1.00 87.44 89 VAL A N 1
ATOM 702 C CA . VAL A 1 89 ? -0.745 -7.176 -4.516 1.00 87.44 89 VAL A CA 1
ATOM 703 C C . VAL A 1 89 ? 0.427 -7.485 -3.598 1.00 87.44 89 VAL A C 1
ATOM 705 O O . VAL A 1 89 ? 1.073 -6.585 -3.058 1.00 87.44 89 VAL A O 1
ATOM 708 N N . VAL A 1 90 ? 0.705 -8.774 -3.415 1.00 85.50 90 VAL A N 1
ATOM 709 C CA . VAL A 1 90 ? 1.769 -9.250 -2.528 1.00 85.50 90 VAL A CA 1
ATOM 710 C C . VAL A 1 90 ? 3.042 -9.495 -3.332 1.00 85.50 90 VAL A C 1
ATOM 712 O O . VAL A 1 90 ? 3.068 -10.324 -4.238 1.00 85.50 90 VAL A O 1
ATOM 715 N N . ILE A 1 91 ? 4.122 -8.807 -2.963 1.00 82.56 91 ILE A N 1
ATOM 716 C CA . ILE A 1 91 ? 5.441 -8.909 -3.595 1.00 82.56 91 ILE A CA 1
ATOM 717 C C . ILE A 1 91 ? 6.471 -8.984 -2.485 1.00 82.56 91 ILE A C 1
ATOM 719 O O . ILE A 1 91 ? 6.920 -7.964 -1.971 1.00 82.56 91 ILE A O 1
ATOM 723 N N . ARG A 1 92 ? 6.839 -10.200 -2.082 1.00 76.62 92 ARG A N 1
ATOM 724 C CA . ARG A 1 92 ? 7.672 -10.396 -0.891 1.00 76.62 92 ARG A CA 1
ATOM 725 C C . ARG A 1 92 ? 8.934 -9.510 -0.905 1.00 76.62 92 ARG A C 1
ATOM 727 O O . ARG A 1 92 ? 9.642 -9.506 -1.911 1.00 76.62 92 ARG A O 1
ATOM 734 N N . PRO A 1 93 ? 9.251 -8.823 0.209 1.00 81.44 93 PRO A N 1
ATOM 735 C CA . PRO A 1 93 ? 8.549 -8.842 1.503 1.00 81.44 93 PRO A CA 1
ATOM 736 C C . PRO A 1 93 ? 7.385 -7.834 1.636 1.00 81.44 93 PRO A C 1
ATOM 738 O O . PRO A 1 93 ? 6.810 -7.728 2.712 1.00 81.44 93 PRO A O 1
ATOM 741 N N . TRP A 1 94 ? 7.052 -7.086 0.587 1.00 88.06 94 TRP A N 1
ATOM 742 C CA . TRP A 1 94 ? 6.115 -5.962 0.603 1.00 88.06 94 TRP A CA 1
ATOM 743 C C . TRP A 1 94 ? 4.691 -6.342 0.180 1.00 88.06 94 TRP A C 1
ATOM 745 O O . TRP A 1 94 ? 4.461 -7.296 -0.568 1.00 88.06 94 TRP A O 1
ATOM 755 N N . ILE A 1 95 ? 3.726 -5.540 0.623 1.00 89.56 95 ILE A N 1
ATOM 756 C CA . ILE A 1 95 ? 2.340 -5.575 0.162 1.00 89.56 95 ILE A CA 1
ATOM 757 C C . ILE A 1 95 ? 1.998 -4.197 -0.388 1.00 89.56 95 ILE A C 1
ATOM 759 O O . ILE A 1 95 ? 2.036 -3.200 0.334 1.00 89.56 95 ILE A O 1
ATOM 763 N N . LEU A 1 96 ? 1.669 -4.145 -1.672 1.00 90.69 96 LEU A N 1
ATOM 764 C CA . LEU A 1 96 ? 1.145 -2.945 -2.304 1.00 90.69 96 LEU A CA 1
ATOM 765 C C . LEU A 1 96 ? -0.356 -2.887 -2.086 1.00 90.69 96 LEU A C 1
ATOM 767 O O . LEU A 1 96 ? -1.034 -3.889 -2.306 1.00 90.69 96 LEU A O 1
ATOM 771 N N . VAL A 1 97 ? -0.866 -1.725 -1.692 1.00 91.44 97 VAL A N 1
ATOM 772 C CA . VAL A 1 97 ? -2.296 -1.490 -1.504 1.00 91.44 97 VAL A CA 1
ATOM 773 C C . VAL A 1 97 ? -2.747 -0.248 -2.248 1.00 91.44 97 VAL A C 1
ATOM 775 O O . VAL A 1 97 ? -2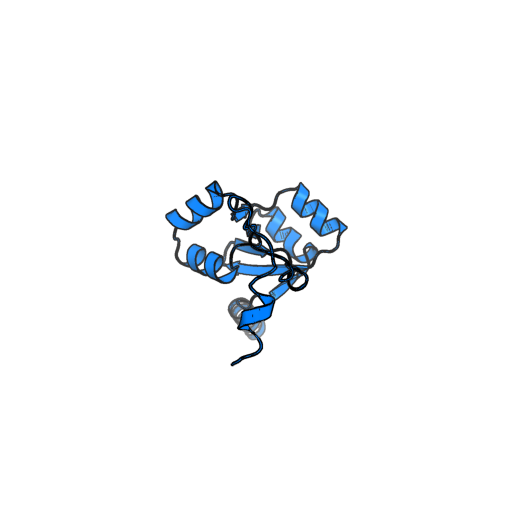.017 0.735 -2.341 1.00 91.44 97 VAL A O 1
ATOM 778 N N . GLN A 1 98 ? -3.972 -0.281 -2.748 1.00 90.69 98 GLN A N 1
ATOM 779 C CA . GLN A 1 98 ? -4.608 0.839 -3.425 1.00 90.69 98 GLN A CA 1
ATOM 780 C C . GLN A 1 98 ? -6.072 0.886 -3.008 1.00 90.69 98 GLN A C 1
ATOM 782 O O . GLN A 1 98 ? -6.744 -0.145 -2.917 1.00 90.69 98 GLN A O 1
ATOM 787 N N . GLU A 1 99 ? -6.581 2.084 -2.732 1.00 87.56 99 GLU A N 1
ATOM 788 C CA . GLU A 1 99 ? -8.005 2.258 -2.465 1.00 87.56 99 GLU A CA 1
ATOM 789 C C . GLU A 1 99 ? -8.815 1.803 -3.673 1.00 87.56 99 GLU A C 1
ATOM 791 O O . GLU A 1 99 ? -8.433 2.035 -4.824 1.00 87.56 99 GLU A O 1
ATOM 796 N N . LYS A 1 100 ? -9.957 1.155 -3.417 1.00 74.56 100 LYS A N 1
ATOM 797 C CA . LYS A 1 100 ? -10.900 0.807 -4.474 1.00 74.56 100 LYS A CA 1
ATOM 798 C C . LYS A 1 100 ? -11.540 2.093 -4.987 1.00 74.56 100 LYS A C 1
ATOM 800 O O . LYS A 1 100 ? -12.610 2.506 -4.552 1.00 74.56 100 LYS A O 1
ATOM 805 N N . ASN A 1 101 ? -10.834 2.674 -5.941 1.00 59.81 101 ASN A N 1
ATOM 806 C CA . ASN A 1 101 ? -11.205 3.712 -6.871 1.00 59.81 101 ASN A CA 1
ATOM 807 C C . ASN A 1 101 ? -12.654 3.583 -7.388 1.00 59.81 101 ASN A C 1
ATOM 809 O O . ASN A 1 101 ? -12.804 3.079 -8.498 1.00 59.81 101 ASN A O 1
ATOM 813 N N . ASN A 1 102 ? -13.744 3.913 -6.680 1.00 46.19 102 ASN A N 1
ATOM 814 C CA . ASN A 1 102 ? -15.097 3.812 -7.267 1.00 46.19 102 ASN A CA 1
ATOM 815 C C . ASN A 1 102 ? -15.351 4.929 -8.310 1.00 46.19 102 ASN A C 1
ATOM 817 O O . ASN A 1 102 ? -16.489 5.300 -8.607 1.00 46.19 102 ASN A O 1
ATOM 821 N N . HIS A 1 103 ? -14.284 5.471 -8.903 1.00 47.47 103 HIS A N 1
ATOM 822 C CA . HIS A 1 103 ? -14.298 6.490 -9.940 1.00 47.47 103 HIS A CA 1
ATOM 823 C C . HIS A 1 103 ? -14.772 5.971 -11.311 1.00 47.47 103 HIS A C 1
ATOM 825 O O . HIS A 1 103 ? -14.860 6.757 -12.255 1.00 47.47 103 HIS A O 1
ATOM 831 N N . LEU A 1 104 ? -15.245 4.720 -11.432 1.00 43.88 104 LEU A N 1
ATOM 832 C CA . LEU A 1 104 ? -16.166 4.370 -12.528 1.00 43.88 104 LEU A CA 1
ATOM 833 C C . LEU A 1 104 ? -17.498 5.143 -12.459 1.00 43.88 104 LEU A C 1
ATOM 835 O O . LEU A 1 104 ? -18.286 5.077 -13.401 1.00 43.88 104 LEU A O 1
ATOM 839 N N . ARG A 1 105 ? -17.734 5.965 -11.424 1.00 41.47 105 ARG A N 1
ATOM 840 C CA . ARG A 1 105 ? -18.783 6.995 -11.459 1.00 41.47 105 ARG A CA 1
ATOM 841 C C . ARG A 1 105 ? -18.381 8.346 -12.059 1.00 41.47 105 ARG A C 1
ATOM 843 O O . ARG A 1 105 ? -19.281 9.154 -12.264 1.00 41.47 105 ARG A O 1
ATOM 850 N N . LEU A 1 106 ? -17.111 8.596 -12.401 1.00 41.62 106 LEU A N 1
ATOM 851 C CA . LEU A 1 106 ? -16.668 9.878 -12.974 1.00 41.62 106 LEU A CA 1
ATOM 852 C C . LEU A 1 106 ? -15.655 9.733 -14.131 1.00 41.62 106 LEU A C 1
ATOM 854 O O . LEU A 1 106 ? -14.758 10.549 -14.288 1.00 41.62 106 LEU A O 1
ATOM 858 N N . LYS A 1 107 ? -15.915 8.821 -15.080 1.00 35.38 107 LYS A N 1
ATOM 859 C CA . LYS A 1 107 ? -15.743 9.170 -16.511 1.00 35.38 107 LYS A CA 1
ATOM 860 C C . LYS A 1 107 ? -16.966 9.941 -17.034 1.00 35.38 107 LYS A C 1
ATOM 862 O O . LYS A 1 107 ? -17.485 9.671 -18.112 1.00 35.38 107 LYS A O 1
ATOM 867 N N . LYS A 1 108 ? -17.467 10.899 -16.257 1.00 42.88 108 LYS A N 1
ATOM 868 C CA . LYS A 1 108 ? -18.434 11.899 -16.711 1.00 42.88 108 LYS A CA 1
ATOM 869 C C . LYS A 1 108 ? -17.858 13.257 -16.327 1.00 42.88 108 LYS A C 1
ATOM 871 O O . LYS A 1 108 ? -17.764 13.563 -15.149 1.00 42.88 108 LYS A O 1
ATOM 876 N N . TYR A 1 109 ? -17.484 14.025 -17.350 1.00 44.94 109 TYR A N 1
ATOM 877 C CA . TYR A 1 109 ? -17.006 15.413 -17.311 1.00 44.94 109 TYR A CA 1
ATOM 878 C C . TYR A 1 109 ? -15.513 15.647 -17.024 1.00 44.94 109 TYR A C 1
ATOM 880 O O . TYR A 1 109 ? -15.147 16.402 -16.134 1.00 44.94 109 TYR A O 1
ATOM 888 N N . THR A 1 110 ? -14.649 15.175 -17.925 1.00 39.59 110 THR A N 1
ATOM 889 C CA . THR A 1 110 ? -13.619 16.088 -18.451 1.00 39.59 110 THR A CA 1
ATOM 890 C C . THR A 1 110 ? -14.179 16.694 -19.731 1.00 39.59 110 THR A C 1
ATOM 892 O O . THR A 1 110 ? -13.958 16.202 -20.834 1.00 39.59 110 THR A O 1
ATOM 895 N N . VAL A 1 111 ? -14.976 17.751 -19.571 1.00 43.09 111 VAL A N 1
ATOM 896 C CA . VAL A 1 111 ? -15.159 18.720 -20.649 1.00 43.09 111 VAL A CA 1
ATOM 897 C C . VAL A 1 111 ? -13.839 19.475 -20.711 1.00 43.09 111 VAL A C 1
ATOM 899 O O . VAL A 1 111 ? -13.534 20.286 -19.844 1.00 43.09 111 VAL A O 1
ATOM 902 N N . ILE A 1 112 ? -13.023 19.126 -21.698 1.00 50.59 112 ILE A N 1
ATOM 903 C CA . ILE A 1 112 ? -11.948 19.959 -22.238 1.00 50.59 112 ILE A CA 1
ATOM 904 C C . ILE A 1 112 ? -12.363 21.438 -22.190 1.00 50.59 112 ILE A C 1
ATOM 906 O O . ILE A 1 112 ? -13.232 21.882 -22.939 1.00 50.59 112 ILE A O 1
ATOM 910 N N . HIS A 1 113 ? -11.766 22.188 -21.264 1.00 40.19 113 HIS A N 1
ATOM 911 C CA . HIS A 1 113 ? -11.917 23.634 -21.131 1.00 40.19 113 HIS A CA 1
ATOM 912 C C . HIS A 1 113 ? -11.282 24.312 -22.359 1.00 40.19 113 HIS A C 1
ATOM 914 O O . HIS A 1 113 ? -10.121 24.712 -22.341 1.00 40.19 113 HIS A O 1
ATOM 920 N N . TYR A 1 114 ? -12.032 24.450 -23.452 1.00 52.19 114 TYR A N 1
ATOM 921 C CA . TYR A 1 114 ? -11.685 25.371 -24.535 1.00 52.19 114 TYR A CA 1
ATOM 922 C C . TYR A 1 114 ? -12.290 26.740 -24.236 1.00 52.19 114 TYR A C 1
ATOM 924 O O . TYR A 1 114 ? -13.309 27.125 -24.798 1.00 52.19 114 TYR A O 1
ATOM 932 N N . THR A 1 115 ? -11.665 27.498 -23.342 1.00 51.34 115 THR A N 1
ATOM 933 C CA . THR A 1 115 ? -12.011 28.913 -23.161 1.00 51.34 115 THR A CA 1
ATOM 934 C C . THR A 1 115 ? -10.759 29.753 -23.001 1.00 51.34 115 THR A C 1
ATOM 936 O O . THR A 1 115 ? -10.399 30.168 -21.902 1.00 51.34 115 THR A O 1
ATOM 939 N N . ARG A 1 116 ? -10.120 30.044 -24.135 1.00 51.59 116 ARG A N 1
ATOM 940 C CA . ARG A 1 116 ? -9.521 31.354 -24.409 1.00 51.59 116 ARG A CA 1
ATOM 941 C C . ARG A 1 116 ? -9.377 31.518 -25.926 1.00 51.59 116 ARG A C 1
ATOM 943 O O . ARG A 1 116 ? -8.672 30.744 -26.556 1.00 51.59 116 ARG A O 1
ATOM 950 N N . LEU A 1 117 ? -10.043 32.557 -26.442 1.00 49.84 117 LEU A N 1
ATOM 951 C CA . LEU A 1 117 ? -10.121 33.047 -27.830 1.00 49.84 117 LEU A CA 1
ATOM 952 C C . LEU A 1 117 ? -11.069 32.308 -28.799 1.00 49.84 117 LEU A C 1
ATOM 954 O O . LEU A 1 117 ? -10.650 31.399 -29.501 1.00 49.84 117 LEU A O 1
ATOM 958 N N . TRP A 1 118 ? -12.320 32.779 -28.929 1.00 38.31 118 TRP A N 1
ATOM 959 C CA . TRP A 1 118 ? -12.750 33.649 -30.051 1.00 38.31 118 TRP A CA 1
ATOM 960 C C . TRP A 1 118 ? -14.233 34.077 -29.899 1.00 38.31 118 TRP A C 1
ATOM 962 O O . TRP A 1 118 ? -15.054 33.250 -29.502 1.00 38.31 118 TRP A O 1
ATOM 972 N N . PRO A 1 119 ? -14.620 35.325 -30.232 1.00 50.09 119 PRO A N 1
ATOM 973 C CA . PRO A 1 119 ? -16.011 35.774 -30.215 1.00 50.09 119 PRO A CA 1
ATOM 974 C C . PRO A 1 119 ? -16.600 35.751 -31.633 1.00 50.09 119 PRO A C 1
ATOM 976 O O . PRO A 1 119 ? -16.299 36.650 -32.394 1.00 50.09 119 PRO A O 1
ATOM 979 N N . PHE A 1 120 ? -17.427 34.779 -32.033 1.00 47.84 120 PHE A N 1
ATOM 980 C CA . PHE A 1 120 ? -18.321 34.950 -33.197 1.00 47.84 120 PHE A CA 1
ATOM 981 C C . PHE A 1 120 ? -19.543 34.018 -33.114 1.00 47.84 120 PHE A C 1
ATOM 983 O O . PHE A 1 120 ? -19.449 32.845 -32.770 1.00 47.84 120 PHE A O 1
ATOM 990 N N . SER A 1 121 ? -20.699 34.614 -33.398 1.00 55.34 121 SER A N 1
ATOM 991 C CA . SER A 1 121 ? -22.069 34.159 -33.145 1.00 55.34 121 SER A CA 1
ATOM 992 C C . SER A 1 121 ? -22.499 32.870 -33.876 1.00 55.34 121 SER A C 1
ATOM 994 O O . SER A 1 121 ? -22.170 32.649 -35.041 1.00 55.34 121 SER A O 1
ATOM 996 N N . LEU A 1 122 ? -23.332 32.073 -33.196 1.00 49.97 122 LEU A N 1
ATOM 997 C CA . LEU A 1 122 ? -23.933 30.776 -33.563 1.00 49.97 122 LEU A CA 1
ATOM 998 C C . LEU A 1 122 ? -24.824 30.749 -34.829 1.00 49.97 122 LEU A C 1
ATOM 1000 O O . LEU A 1 122 ? -25.412 29.715 -35.138 1.00 49.97 122 LEU A O 1
ATOM 1004 N N . SER A 1 123 ? -24.922 31.828 -35.606 1.00 53.28 123 SER A N 1
ATOM 1005 C CA . SER A 1 123 ? -25.916 31.933 -36.690 1.00 53.28 123 SER A CA 1
ATOM 1006 C C . SER A 1 123 ? -25.567 31.160 -37.980 1.00 53.28 123 SER A C 1
ATOM 1008 O O . SER A 1 123 ? -26.435 30.937 -38.816 1.00 53.28 123 SER A O 1
ATOM 1010 N N . ARG A 1 124 ? -24.317 30.699 -38.167 1.00 52.81 124 ARG A N 1
ATOM 1011 C CA . ARG A 1 124 ? -23.894 29.986 -39.401 1.00 52.81 124 ARG A CA 1
ATOM 1012 C C . ARG A 1 124 ? -23.866 28.458 -39.307 1.00 52.81 124 ARG A C 1
ATOM 1014 O O . ARG A 1 124 ? -23.969 27.800 -40.338 1.00 52.81 124 ARG A O 1
ATOM 1021 N N . TYR A 1 125 ? -23.751 27.881 -38.109 1.00 47.22 125 TYR A N 1
ATOM 1022 C CA . TYR A 1 125 ? -23.664 26.419 -37.952 1.00 47.22 125 TYR A CA 1
ATOM 1023 C C . TYR A 1 125 ? -24.994 25.715 -38.258 1.00 47.22 125 TYR A C 1
ATOM 1025 O O . TYR A 1 125 ? -25.001 24.619 -38.814 1.00 47.22 125 TYR A O 1
ATOM 1033 N N . ALA A 1 126 ? -26.121 26.384 -37.996 1.00 49.06 126 ALA A N 1
ATOM 1034 C CA . ALA A 1 126 ? -27.451 25.860 -38.303 1.00 49.06 126 ALA A CA 1
ATOM 1035 C C . ALA A 1 126 ? -27.725 25.720 -39.815 1.00 49.06 126 ALA A C 1
ATOM 1037 O O . ALA A 1 126 ? -28.618 24.974 -40.204 1.00 49.06 126 ALA A O 1
ATOM 1038 N N . GLN A 1 127 ? -26.955 26.395 -40.678 1.00 49.00 127 GLN A N 1
ATOM 1039 C CA . GLN A 1 127 ? -27.202 26.407 -42.123 1.00 49.00 127 GLN A CA 1
ATOM 1040 C C . GLN A 1 127 ? -26.394 25.354 -42.902 1.00 49.00 127 GLN A C 1
ATOM 1042 O O . GLN A 1 127 ? -26.712 25.080 -44.055 1.00 49.00 127 GLN A O 1
ATOM 1047 N N . ILE A 1 128 ? -25.384 24.728 -42.284 1.00 55.94 128 ILE A N 1
ATOM 1048 C CA . ILE A 1 128 ? -24.521 23.723 -42.938 1.00 55.94 128 ILE A CA 1
ATOM 1049 C C . ILE A 1 128 ? -25.018 22.287 -42.696 1.00 55.94 128 ILE A C 1
ATOM 1051 O O . ILE A 1 128 ? -24.860 21.436 -43.563 1.00 55.94 128 ILE A O 1
ATOM 1055 N N . MET A 1 129 ? -25.691 22.013 -41.575 1.00 50.19 129 MET A N 1
ATOM 1056 C CA . MET A 1 129 ? -26.122 20.649 -41.223 1.00 50.19 129 MET A CA 1
ATOM 1057 C C . MET A 1 129 ? -27.461 20.208 -41.845 1.00 50.19 129 MET A C 1
ATOM 1059 O O . MET A 1 129 ? -27.916 19.110 -41.556 1.00 50.19 129 MET A O 1
ATOM 1063 N N . ASN A 1 130 ? -28.095 21.022 -42.698 1.00 44.56 130 ASN A N 1
ATOM 1064 C CA . ASN A 1 130 ? -29.356 20.666 -43.374 1.00 44.56 130 ASN A CA 1
ATOM 1065 C C . ASN A 1 130 ? -29.172 20.336 -44.872 1.00 44.56 130 ASN A C 1
ATOM 1067 O O . ASN A 1 130 ? -30.106 20.466 -45.663 1.00 44.56 130 ASN A O 1
ATOM 1071 N N . ARG A 1 131 ? -27.949 19.987 -45.300 1.00 45.50 131 ARG A N 1
ATOM 1072 C CA . ARG A 1 131 ? -27.669 19.620 -46.699 1.00 45.50 131 ARG A CA 1
ATOM 1073 C C . ARG A 1 131 ? -26.514 18.622 -46.881 1.00 45.50 131 ARG A C 1
ATOM 1075 O O . ARG A 1 131 ? -25.747 18.751 -47.835 1.00 45.50 131 ARG A O 1
ATOM 1082 N N . ILE A 1 132 ? -26.413 17.640 -45.983 1.00 50.44 132 ILE A N 1
ATOM 1083 C CA . ILE A 1 132 ? -25.671 16.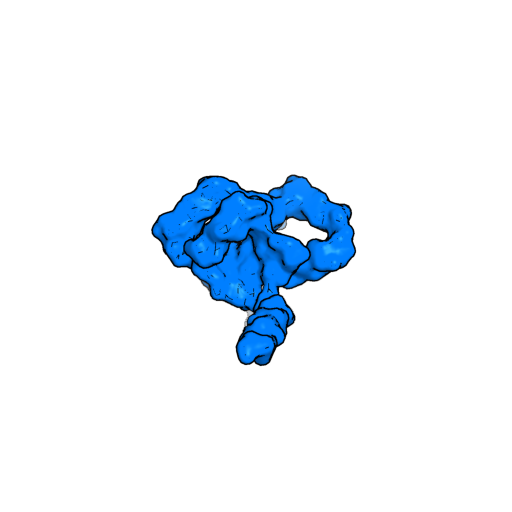382 -46.187 1.00 50.44 132 ILE A CA 1
ATOM 1084 C C . ILE A 1 132 ? -26.645 15.236 -45.943 1.00 50.44 132 ILE A C 1
ATOM 1086 O O . ILE A 1 132 ? -27.386 15.333 -44.939 1.00 50.44 132 ILE A O 1
#

Radius of gyration: 23.1 Å; chains: 1; bounding box: 44×70×59 Å

InterPro domains:
  IPR018741 Protein of unknown function DUF2288 [PF10052] (10-99)

Organism: NCBI:txid202772

pLDDT: mean 72.78, std 19.33, range [35.38, 92.56]